Protein AF-A0A535JT61-F1 (afdb_monomer_lite)

Structure (mmCIF, N/CA/C/O backbone):
data_AF-A0A535JT61-F1
#
_entry.id   AF-A0A535JT61-F1
#
loop_
_atom_site.group_PDB
_atom_site.id
_atom_site.type_symbol
_atom_site.label_atom_id
_atom_site.label_alt_id
_atom_site.label_comp_id
_atom_site.label_asym_id
_atom_site.label_entity_id
_atom_site.label_seq_id
_atom_site.pdbx_PDB_ins_code
_atom_site.Cartn_x
_atom_site.Cartn_y
_atom_site.Cartn_z
_atom_site.occupancy
_atom_site.B_iso_or_equiv
_atom_site.auth_seq_id
_atom_site.auth_comp_id
_atom_site.auth_asym_id
_atom_site.auth_atom_id
_atom_site.pdbx_PDB_model_num
ATOM 1 N N . MET A 1 1 ? -24.486 -15.923 7.627 1.00 51.44 1 MET A N 1
ATOM 2 C CA . MET A 1 1 ? -24.149 -14.485 7.571 1.00 51.44 1 MET A CA 1
ATOM 3 C C . MET A 1 1 ? -23.192 -14.309 6.404 1.00 51.44 1 MET A C 1
ATOM 5 O O . MET A 1 1 ? -22.193 -15.017 6.417 1.00 51.44 1 MET A O 1
ATOM 9 N N . PRO A 1 2 ? -23.489 -13.501 5.371 1.00 51.03 2 PRO A N 1
ATOM 10 C CA . PRO A 1 2 ? -22.497 -13.232 4.339 1.00 51.03 2 PRO A CA 1
ATOM 11 C C . PRO A 1 2 ? -21.346 -12.477 5.006 1.00 51.03 2 PRO A C 1
ATOM 13 O O . PRO A 1 2 ? -21.531 -11.380 5.530 1.00 51.03 2 PRO A O 1
ATOM 16 N N . THR A 1 3 ? -20.181 -13.110 5.086 1.00 58.12 3 THR A N 1
ATOM 17 C CA . THR A 1 3 ? -18.944 -12.453 5.499 1.00 58.12 3 THR A CA 1
ATOM 18 C C . THR A 1 3 ? -18.716 -11.271 4.556 1.00 58.12 3 THR A C 1
ATOM 20 O O . THR A 1 3 ? -18.850 -11.451 3.342 1.00 58.12 3 THR A O 1
ATOM 23 N N . PRO A 1 4 ? -18.412 -10.060 5.061 1.00 62.12 4 PRO A N 1
ATOM 24 C CA . PRO A 1 4 ? -18.041 -8.959 4.183 1.00 62.12 4 PRO A CA 1
ATOM 25 C C . PRO A 1 4 ? -16.870 -9.442 3.330 1.00 62.12 4 PRO A C 1
ATOM 27 O O . PRO A 1 4 ? -15.878 -9.929 3.877 1.00 62.12 4 PRO A O 1
ATOM 30 N N . LYS A 1 5 ? -17.031 -9.400 2.002 1.00 67.44 5 LYS A N 1
ATOM 31 C CA . LYS A 1 5 ? -15.986 -9.808 1.063 1.00 67.44 5 LYS A CA 1
ATOM 32 C C . LYS A 1 5 ? -14.769 -8.936 1.365 1.00 67.44 5 LYS A C 1
ATOM 34 O O . LYS A 1 5 ? -14.804 -7.735 1.115 1.00 67.44 5 LYS A O 1
ATOM 39 N N . ARG A 1 6 ? -13.750 -9.519 1.995 1.00 79.00 6 ARG A N 1
ATOM 40 C CA . ARG A 1 6 ? -12.506 -8.816 2.286 1.00 79.00 6 ARG A CA 1
ATOM 41 C C . ARG A 1 6 ? -11.723 -8.734 0.987 1.00 79.00 6 ARG A C 1
ATOM 43 O O . ARG A 1 6 ? -11.612 -9.732 0.283 1.00 79.00 6 ARG A O 1
ATOM 50 N N . LEU A 1 7 ? -11.278 -7.531 0.655 1.00 89.38 7 LEU A N 1
ATOM 51 C CA . LEU A 1 7 ? -10.689 -7.225 -0.645 1.00 89.38 7 LEU A CA 1
ATOM 52 C C . LEU A 1 7 ? -9.168 -7.219 -0.535 1.00 89.38 7 LEU A C 1
ATOM 54 O O . LEU A 1 7 ? -8.620 -6.700 0.442 1.00 89.38 7 LEU A O 1
ATOM 58 N N . ASN A 1 8 ? -8.497 -7.761 -1.540 1.00 91.88 8 ASN A N 1
ATOM 59 C CA . ASN A 1 8 ? -7.063 -7.592 -1.720 1.00 91.88 8 ASN A CA 1
ATOM 60 C C . ASN A 1 8 ? -6.822 -6.282 -2.468 1.00 91.88 8 ASN A C 1
ATOM 62 O O . ASN A 1 8 ? -7.272 -6.133 -3.601 1.00 91.88 8 ASN A O 1
ATOM 66 N N . VAL A 1 9 ? -6.137 -5.335 -1.832 1.00 92.75 9 VAL A N 1
ATOM 67 C CA . VAL A 1 9 ? -5.899 -3.994 -2.381 1.00 92.75 9 VAL A CA 1
ATOM 68 C C . VAL A 1 9 ? -4.428 -3.836 -2.734 1.00 92.75 9 VAL A C 1
ATOM 70 O O . VAL A 1 9 ? -3.567 -4.087 -1.885 1.00 92.75 9 VAL A O 1
ATOM 73 N N . ALA A 1 10 ? -4.123 -3.372 -3.941 1.00 93.50 10 ALA A N 1
ATOM 74 C CA . ALA A 1 10 ? -2.771 -3.005 -4.339 1.00 93.50 10 ALA A CA 1
ATOM 75 C C . ALA A 1 10 ? -2.614 -1.497 -4.527 1.00 93.50 10 ALA A C 1
ATOM 77 O O . ALA A 1 10 ? -3.374 -0.839 -5.229 1.00 93.50 10 ALA A O 1
ATOM 78 N N . VAL A 1 11 ? -1.566 -0.940 -3.924 1.00 93.56 11 VAL A N 1
ATOM 79 C CA . VAL A 1 11 ? -1.193 0.464 -4.099 1.00 93.56 11 VAL A CA 1
ATOM 80 C C . VAL A 1 11 ? 0.018 0.536 -5.013 1.00 93.56 11 VAL A C 1
ATOM 82 O O . VAL A 1 11 ? 1.139 0.232 -4.604 1.00 93.56 11 VAL A O 1
ATOM 85 N N . VAL A 1 12 ? -0.213 0.955 -6.256 1.00 92.62 12 VAL A N 1
ATOM 86 C CA . VAL A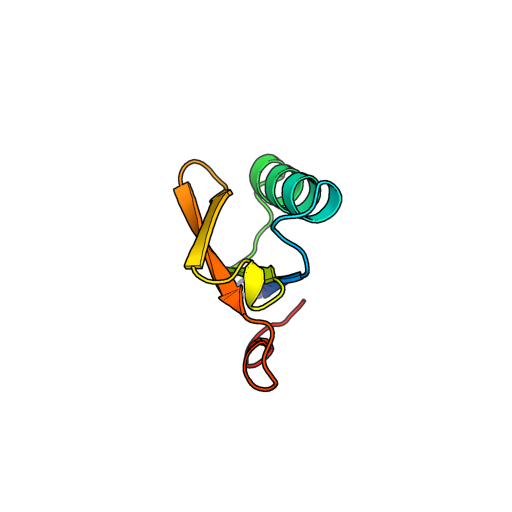 1 12 ? 0.843 1.214 -7.239 1.00 92.62 12 VAL A CA 1
ATOM 87 C C . VAL A 1 12 ? 1.487 2.572 -6.962 1.00 92.62 12 VAL A C 1
ATOM 89 O O . VAL A 1 12 ? 0.805 3.571 -6.751 1.00 92.62 12 VAL A O 1
ATOM 92 N N . GLY A 1 13 ? 2.818 2.619 -6.964 1.00 90.19 13 GLY A N 1
ATOM 93 C CA . GLY A 1 13 ? 3.567 3.820 -6.602 1.00 90.19 13 GLY A CA 1
ATOM 94 C C . GLY A 1 13 ? 3.630 4.047 -5.093 1.00 90.19 13 GLY A C 1
ATOM 95 O O . GLY A 1 13 ? 3.685 5.194 -4.653 1.00 90.19 13 GLY A O 1
ATOM 96 N N . ALA A 1 14 ? 3.650 2.972 -4.297 1.00 90.38 14 ALA A N 1
ATOM 97 C CA . ALA A 1 14 ? 3.702 3.032 -2.833 1.00 90.38 14 ALA A CA 1
ATOM 98 C C . ALA A 1 14 ? 4.908 3.816 -2.266 1.00 90.38 14 ALA A C 1
ATOM 100 O O . ALA A 1 14 ? 4.866 4.257 -1.121 1.00 90.38 14 ALA A O 1
ATOM 101 N N . THR A 1 15 ? 5.973 4.019 -3.051 1.00 89.94 15 THR A N 1
ATOM 102 C CA . THR A 1 15 ? 7.119 4.873 -2.686 1.00 89.94 15 THR A CA 1
ATOM 103 C C . THR A 1 15 ? 6.904 6.364 -2.920 1.00 89.94 15 THR A C 1
ATOM 105 O O . THR A 1 15 ? 7.643 7.173 -2.362 1.00 89.94 15 THR A O 1
ATOM 108 N N . GLY A 1 16 ? 5.938 6.747 -3.753 1.00 89.94 16 GLY A N 1
ATOM 109 C CA . GLY A 1 16 ? 5.632 8.144 -4.036 1.00 89.94 16 GLY A CA 1
ATOM 110 C C . GLY A 1 16 ? 4.792 8.785 -2.933 1.00 89.94 16 GLY A C 1
ATOM 111 O O . GLY A 1 16 ? 4.125 8.099 -2.161 1.00 89.94 16 GLY A O 1
ATOM 112 N N . MET A 1 17 ? 4.758 10.121 -2.909 1.00 91.19 17 MET A N 1
ATOM 113 C CA . MET A 1 17 ? 3.980 10.885 -1.921 1.00 91.19 17 MET A CA 1
ATOM 114 C C . MET A 1 17 ? 2.499 10.483 -1.902 1.00 91.19 17 MET A C 1
ATOM 116 O O . MET A 1 17 ? 1.916 10.305 -0.838 1.00 91.19 17 MET A O 1
ATOM 120 N N . VAL A 1 18 ? 1.901 10.289 -3.082 1.00 92.88 18 VAL A N 1
ATOM 121 C CA . VAL A 1 18 ? 0.489 9.898 -3.204 1.00 92.88 18 VAL A CA 1
ATOM 122 C C . VAL A 1 18 ? 0.259 8.478 -2.684 1.00 92.88 18 VAL A C 1
ATOM 124 O O . VAL A 1 18 ? -0.674 8.257 -1.920 1.00 92.88 18 VAL A O 1
ATOM 127 N N . GLY A 1 19 ? 1.117 7.518 -3.047 1.00 92.25 19 GLY A N 1
ATOM 128 C CA . GLY A 1 19 ? 0.979 6.128 -2.604 1.00 92.25 19 GLY A CA 1
ATOM 129 C C . GLY A 1 19 ? 1.122 5.980 -1.089 1.00 92.25 19 GLY A C 1
ATOM 130 O O . GLY A 1 19 ? 0.344 5.256 -0.468 1.00 92.25 19 GLY A O 1
ATOM 131 N N . GLN A 1 20 ? 2.052 6.720 -0.477 1.00 92.44 20 GLN A N 1
ATOM 132 C CA . GLN A 1 20 ? 2.197 6.751 0.979 1.00 92.44 20 GLN A CA 1
ATOM 133 C C . GLN A 1 20 ? 0.967 7.343 1.674 1.00 92.44 20 GLN A C 1
ATOM 135 O O . GLN A 1 20 ? 0.507 6.779 2.667 1.00 92.44 20 GLN A O 1
ATOM 140 N N . GLU A 1 21 ? 0.395 8.426 1.141 1.00 94.50 21 GLU A N 1
ATOM 141 C CA . GLU A 1 21 ? -0.814 9.018 1.722 1.00 94.50 21 GLU A CA 1
ATOM 142 C C . GLU A 1 21 ? -2.023 8.081 1.582 1.00 94.50 21 GLU A C 1
ATOM 144 O O . GLU A 1 21 ? -2.793 7.927 2.527 1.00 94.50 21 GLU A O 1
ATOM 149 N N . ILE A 1 22 ? -2.154 7.368 0.457 1.00 93.31 22 ILE A N 1
ATOM 150 C CA . ILE A 1 22 ? -3.190 6.338 0.284 1.00 93.31 22 ILE A CA 1
ATOM 151 C C . ILE A 1 22 ? -3.046 5.243 1.348 1.00 93.31 22 ILE A C 1
ATOM 153 O O . ILE A 1 22 ? -4.021 4.917 2.025 1.00 93.31 22 ILE A O 1
ATOM 157 N N . LEU A 1 23 ? -1.841 4.696 1.537 1.00 93.00 23 LEU A N 1
ATOM 158 C CA . LEU A 1 23 ? -1.577 3.664 2.548 1.00 93.00 23 LEU A CA 1
ATOM 159 C C . LEU A 1 23 ? -1.902 4.150 3.963 1.00 93.00 23 LEU A C 1
ATOM 161 O O . LEU A 1 23 ? -2.486 3.410 4.760 1.00 93.00 23 LEU A O 1
ATOM 165 N N . LYS A 1 24 ? -1.563 5.403 4.266 1.00 92.69 24 LYS A N 1
AT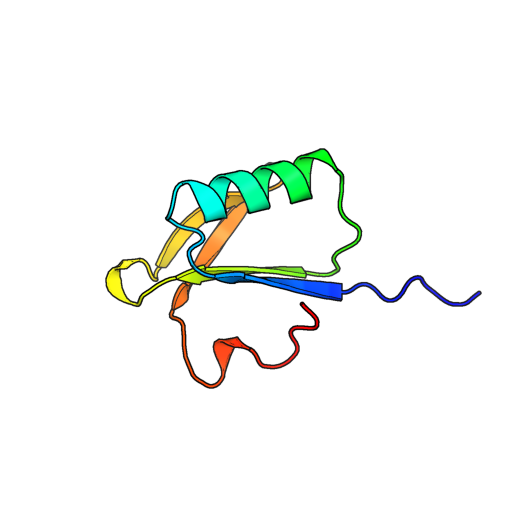OM 166 C CA . LYS A 1 24 ? -1.874 6.037 5.544 1.00 92.69 24 LYS A CA 1
ATOM 167 C C . LYS A 1 24 ? -3.382 6.178 5.749 1.00 92.69 24 LYS A C 1
ATOM 169 O O . LYS A 1 24 ? -3.884 5.729 6.774 1.00 92.69 24 LYS A O 1
ATOM 174 N N . VAL A 1 25 ? -4.117 6.701 4.766 1.00 93.38 25 VAL A N 1
ATOM 175 C CA . VAL A 1 25 ? -5.583 6.844 4.837 1.00 93.38 25 VAL A CA 1
ATOM 176 C C . VAL A 1 25 ? -6.275 5.483 4.959 1.00 93.38 25 VAL A C 1
ATOM 178 O O . VAL A 1 25 ? -7.228 5.352 5.729 1.00 93.38 25 VAL A O 1
ATOM 181 N N . LEU A 1 26 ? -5.799 4.456 4.245 1.00 92.00 26 LEU A N 1
ATOM 182 C CA . LEU A 1 26 ? -6.309 3.084 4.366 1.00 92.00 26 LEU A CA 1
ATOM 183 C C . LEU A 1 26 ? -6.143 2.546 5.794 1.00 92.00 26 LEU A C 1
ATOM 185 O O . LEU A 1 26 ? -7.087 1.974 6.348 1.00 92.00 26 LEU A O 1
ATOM 189 N N . ALA A 1 27 ? -4.974 2.772 6.400 1.00 91.44 27 ALA A N 1
ATOM 190 C CA . ALA A 1 27 ? -4.697 2.372 7.775 1.00 91.44 27 ALA A CA 1
ATOM 191 C C . ALA A 1 27 ? -5.539 3.168 8.791 1.00 91.44 27 ALA A C 1
ATOM 193 O O . ALA A 1 27 ? -6.179 2.573 9.658 1.00 91.44 27 ALA A O 1
ATOM 194 N N . GLU A 1 28 ? -5.604 4.496 8.661 1.00 93.06 28 GLU A N 1
ATOM 195 C CA . GLU A 1 28 ? -6.379 5.378 9.547 1.00 93.06 28 GLU A CA 1
ATOM 196 C C . GLU A 1 28 ? -7.874 5.053 9.525 1.00 93.06 28 GLU A C 1
ATOM 198 O O . GLU A 1 28 ? -8.526 5.001 10.571 1.00 93.06 28 GLU A O 1
ATOM 203 N N . ARG A 1 29 ? -8.421 4.773 8.337 1.00 91.88 29 ARG A N 1
ATOM 204 C CA . ARG A 1 29 ? -9.830 4.395 8.168 1.00 91.88 29 ARG A CA 1
ATOM 205 C C . ARG A 1 29 ? -10.121 2.949 8.554 1.00 91.88 29 ARG A C 1
ATOM 207 O O . ARG A 1 29 ? -11.285 2.556 8.496 1.00 91.88 29 ARG A O 1
ATOM 214 N N . LYS A 1 30 ? -9.101 2.165 8.925 1.00 86.50 30 LYS A N 1
ATOM 215 C CA . LYS A 1 30 ? -9.207 0.717 9.163 1.00 86.50 30 LYS A CA 1
ATOM 216 C C . LYS A 1 30 ? -9.969 0.039 8.027 1.00 86.50 30 LYS A C 1
ATOM 218 O O . LYS A 1 30 ? -10.936 -0.690 8.261 1.00 86.50 30 LYS A O 1
ATOM 223 N N . PHE A 1 31 ? -9.578 0.362 6.794 1.00 86.56 31 PHE A N 1
ATOM 224 C CA . PHE A 1 31 ? -10.265 -0.130 5.610 1.00 86.56 31 PHE A CA 1
ATOM 225 C C . PHE A 1 31 ? -10.338 -1.668 5.657 1.00 86.56 31 PHE A C 1
ATOM 227 O O . PHE A 1 31 ? -9.325 -2.301 5.965 1.00 86.56 31 PHE A O 1
ATOM 234 N N . PRO A 1 32 ? -11.505 -2.285 5.385 1.00 86.94 32 PRO A N 1
ATOM 235 C CA . PRO A 1 32 ? -11.710 -3.727 5.526 1.00 86.94 32 PRO A CA 1
ATOM 236 C C . PRO A 1 32 ? -11.080 -4.527 4.367 1.00 86.94 32 PRO A C 1
ATOM 238 O O . PRO A 1 32 ? -11.744 -5.341 3.724 1.00 86.94 32 PRO A O 1
ATOM 241 N N . ALA A 1 33 ? -9.796 -4.291 4.090 1.00 88.62 33 ALA A N 1
ATOM 242 C CA . ALA A 1 33 ? -8.993 -5.110 3.191 1.00 88.62 33 ALA A CA 1
ATOM 243 C C . ALA A 1 33 ? -8.545 -6.391 3.903 1.00 88.62 33 ALA A C 1
ATOM 245 O O . ALA A 1 33 ? -8.210 -6.363 5.089 1.00 88.62 33 ALA A O 1
ATOM 246 N N . ASP A 1 34 ? -8.510 -7.505 3.173 1.00 89.38 34 ASP A N 1
ATOM 247 C CA . ASP A 1 34 ? -7.873 -8.731 3.669 1.00 89.38 34 ASP A CA 1
ATOM 248 C C . ASP A 1 34 ? -6.353 -8.588 3.630 1.00 89.38 34 ASP A C 1
ATOM 250 O O . ASP A 1 34 ? -5.648 -8.918 4.584 1.00 89.38 34 ASP A O 1
ATOM 254 N N . LYS A 1 35 ? -5.856 -8.028 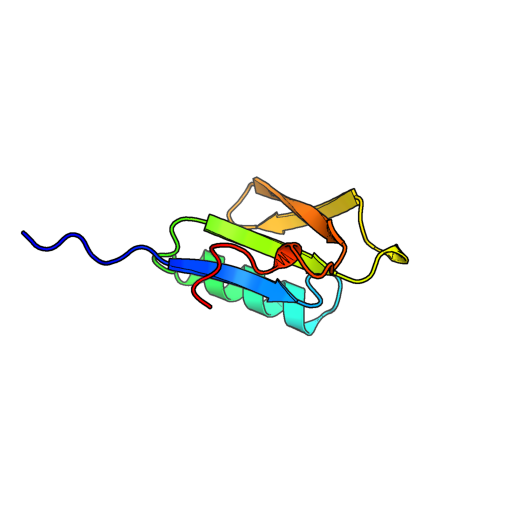2.522 1.00 89.31 35 LYS A N 1
ATOM 255 C CA . LYS A 1 35 ? -4.438 -7.811 2.270 1.00 89.31 35 LYS A CA 1
ATOM 256 C C . LYS A 1 35 ? -4.226 -6.477 1.569 1.00 89.31 35 LYS A C 1
ATOM 258 O O . LYS A 1 35 ? -4.976 -6.121 0.665 1.00 89.31 35 LYS A O 1
ATOM 263 N N . VAL A 1 36 ? -3.173 -5.769 1.968 1.00 91.62 36 VAL A N 1
ATOM 264 C CA . VAL A 1 36 ? -2.686 -4.575 1.270 1.00 91.62 36 VAL A CA 1
ATOM 265 C C . VAL A 1 36 ? -1.300 -4.864 0.715 1.00 91.62 36 VAL A C 1
ATOM 267 O O . VAL A 1 36 ? -0.420 -5.329 1.440 1.00 91.62 36 VAL A O 1
ATOM 270 N N . ILE A 1 37 ? -1.125 -4.627 -0.580 1.00 92.94 37 ILE A N 1
ATOM 271 C CA . ILE A 1 37 ? 0.095 -4.918 -1.330 1.00 92.94 37 ILE A CA 1
ATOM 272 C C . ILE A 1 37 ? 0.674 -3.591 -1.819 1.00 92.94 37 ILE A C 1
ATOM 274 O O . ILE A 1 37 ? -0.010 -2.799 -2.459 1.00 92.94 37 ILE A O 1
ATOM 278 N N . ALA A 1 38 ? 1.942 -3.337 -1.509 1.00 94.25 38 ALA A N 1
ATOM 279 C CA . ALA A 1 38 ? 2.663 -2.169 -1.995 1.00 94.25 38 ALA A CA 1
ATOM 280 C C . ALA A 1 38 ? 3.407 -2.535 -3.286 1.00 94.25 38 ALA A C 1
ATOM 282 O O . ALA A 1 38 ? 4.302 -3.381 -3.259 1.00 94.25 38 ALA A O 1
ATOM 283 N N . LEU A 1 39 ? 3.054 -1.895 -4.402 1.00 93.31 39 LEU A N 1
ATOM 284 C CA . LEU A 1 39 ? 3.697 -2.085 -5.702 1.00 93.31 39 LEU A CA 1
ATOM 285 C C . LEU A 1 39 ? 4.446 -0.813 -6.109 1.00 93.31 39 LEU A C 1
ATOM 287 O O . LEU A 1 39 ? 3.944 0.301 -5.946 1.00 93.31 39 LEU A O 1
ATOM 291 N N . ALA A 1 40 ? 5.645 -0.950 -6.663 1.00 92.00 40 ALA A N 1
ATOM 292 C CA . ALA A 1 40 ? 6.376 0.168 -7.259 1.00 92.00 40 ALA A CA 1
ATOM 293 C C . ALA A 1 40 ? 7.280 -0.303 -8.406 1.00 92.00 40 ALA A C 1
ATOM 295 O O . ALA A 1 40 ? 7.375 -1.491 -8.700 1.00 92.00 40 ALA A O 1
ATOM 296 N N . SER A 1 41 ? 7.959 0.638 -9.066 1.00 88.31 41 SER A N 1
ATOM 297 C CA . SER A 1 41 ? 8.962 0.305 -10.085 1.00 88.31 41 SER A CA 1
ATOM 298 C C . SER A 1 41 ? 10.063 -0.593 -9.514 1.00 88.31 41 SER A C 1
ATOM 300 O O . SER A 1 41 ? 10.382 -0.476 -8.331 1.00 88.31 41 SER A O 1
ATOM 302 N N . GLU A 1 42 ? 10.728 -1.384 -10.358 1.00 86.25 42 GLU A N 1
ATOM 303 C CA . GLU A 1 42 ? 11.851 -2.252 -9.959 1.00 86.25 42 GLU A CA 1
ATOM 304 C C . GLU A 1 42 ? 12.943 -1.521 -9.166 1.00 86.25 42 GLU A C 1
ATOM 306 O O . GLU A 1 42 ? 13.496 -2.069 -8.221 1.00 86.25 42 GLU A O 1
ATOM 311 N N . ARG A 1 43 ? 13.196 -0.241 -9.474 1.00 86.31 43 ARG A N 1
ATOM 312 C CA . ARG A 1 43 ? 14.165 0.606 -8.748 1.00 86.31 43 ARG A CA 1
ATOM 313 C C . ARG A 1 43 ? 13.845 0.765 -7.260 1.00 86.31 43 ARG A C 1
ATOM 315 O O . ARG A 1 43 ? 14.719 1.102 -6.471 1.00 86.31 43 ARG A O 1
ATOM 322 N N . SER A 1 44 ? 12.579 0.594 -6.901 1.00 85.81 44 SER A N 1
ATOM 323 C CA . SER A 1 44 ? 12.049 0.707 -5.545 1.00 85.81 44 SER A CA 1
ATOM 324 C C . SER A 1 44 ? 11.675 -0.648 -4.941 1.00 85.81 44 SER A C 1
ATOM 326 O O . SER A 1 44 ? 11.253 -0.694 -3.785 1.00 85.81 44 SER A O 1
ATOM 328 N N . ALA A 1 45 ? 11.795 -1.737 -5.702 1.00 84.69 45 ALA A N 1
ATOM 329 C CA . ALA A 1 45 ? 11.491 -3.074 -5.223 1.00 84.69 45 ALA A CA 1
ATOM 330 C C . ALA A 1 45 ? 12.452 -3.471 -4.093 1.00 84.69 45 ALA A C 1
ATOM 332 O O . ALA A 1 45 ? 13.647 -3.184 -4.143 1.00 84.69 45 ALA A O 1
ATOM 333 N N . GLY A 1 46 ? 11.918 -4.112 -3.053 1.00 86.00 46 GLY A N 1
ATOM 334 C CA . GLY A 1 46 ? 12.686 -4.517 -1.872 1.00 86.00 46 GLY A CA 1
ATOM 335 C C . GLY A 1 46 ? 12.790 -3.457 -0.773 1.00 86.00 46 GLY A C 1
ATOM 336 O O . GLY A 1 46 ? 13.151 -3.799 0.351 1.00 86.00 46 GLY A O 1
ATOM 337 N N . LEU A 1 47 ? 12.414 -2.203 -1.042 1.00 90.75 47 LEU A N 1
ATOM 338 C CA . LEU A 1 47 ? 12.213 -1.211 0.013 1.00 90.75 47 LEU A CA 1
ATOM 339 C C . LEU A 1 47 ? 10.971 -1.554 0.845 1.00 90.75 47 LEU A C 1
ATOM 341 O O . LEU A 1 47 ? 10.096 -2.307 0.419 1.00 90.75 47 LEU A O 1
ATOM 345 N N . THR A 1 48 ? 10.869 -0.963 2.030 1.00 92.25 48 THR A N 1
ATOM 346 C CA . THR A 1 48 ? 9.706 -1.111 2.907 1.00 92.25 48 THR A CA 1
ATOM 347 C C . THR A 1 48 ? 9.025 0.225 3.148 1.00 92.25 48 THR A C 1
ATOM 349 O O . THR A 1 48 ? 9.699 1.237 3.339 1.00 92.25 48 THR A O 1
ATOM 352 N N . VAL A 1 49 ? 7.696 0.221 3.213 1.00 91.50 49 VAL A N 1
ATOM 353 C CA . VAL A 1 49 ? 6.883 1.387 3.581 1.00 91.50 49 VAL A CA 1
ATOM 354 C C . VAL A 1 49 ? 6.074 1.107 4.843 1.00 91.50 49 VAL A C 1
ATOM 356 O O . VAL A 1 49 ? 5.608 -0.017 5.034 1.00 91.50 49 VAL A O 1
ATOM 359 N N . PRO A 1 50 ? 5.906 2.096 5.734 1.00 90.69 50 PRO A N 1
ATOM 360 C CA . PRO A 1 50 ? 5.101 1.920 6.932 1.00 90.69 50 PRO A CA 1
ATOM 361 C C . PRO A 1 50 ? 3.616 1.780 6.569 1.00 90.69 50 PRO A C 1
ATOM 363 O O . PRO A 1 50 ? 3.086 2.548 5.769 1.00 90.69 50 PRO A O 1
ATOM 366 N N . TYR A 1 51 ? 2.934 0.820 7.186 1.00 92.19 51 TYR A N 1
ATOM 367 C CA . TYR A 1 51 ? 1.497 0.608 7.035 1.00 92.19 51 TYR A CA 1
ATOM 368 C C . TYR A 1 51 ? 0.911 -0.037 8.292 1.00 92.19 51 TYR A C 1
ATOM 370 O O . TYR A 1 51 ? 1.370 -1.092 8.727 1.00 92.19 51 TYR A O 1
ATOM 378 N N . ASN A 1 52 ? -0.117 0.590 8.872 1.00 88.31 52 ASN A N 1
ATOM 379 C CA . ASN A 1 52 ? -0.866 0.078 10.028 1.00 88.31 52 ASN A CA 1
ATOM 380 C C . ASN A 1 52 ? 0.023 -0.403 11.203 1.00 88.31 52 ASN A C 1
ATOM 382 O O . ASN A 1 52 ? -0.179 -1.481 11.758 1.00 88.31 52 ASN A O 1
ATOM 386 N N . GLY A 1 53 ? 1.063 0.370 11.542 1.00 86.81 53 GLY A N 1
ATOM 387 C CA . GLY A 1 53 ? 2.019 0.028 12.608 1.00 86.81 53 GLY A CA 1
ATOM 388 C C . GLY A 1 53 ? 3.013 -1.090 12.261 1.00 86.81 53 GLY A C 1
ATOM 389 O O . GLY A 1 53 ? 3.810 -1.476 13.109 1.00 86.81 53 GLY A O 1
ATOM 390 N N . SER A 1 54 ? 2.985 -1.594 11.026 1.00 89.62 54 SER A N 1
ATOM 391 C CA . SER A 1 54 ? 3.913 -2.587 10.474 1.00 89.62 54 SER A CA 1
ATOM 392 C C . SER A 1 54 ? 4.673 -2.019 9.269 1.00 89.62 54 SER A C 1
ATOM 394 O O . SER A 1 54 ? 4.461 -0.874 8.865 1.00 89.62 54 SER A O 1
ATOM 396 N N . GLN A 1 55 ? 5.569 -2.814 8.683 1.00 91.56 55 GLN A N 1
ATOM 397 C CA . GLN A 1 55 ? 6.258 -2.488 7.434 1.00 91.56 55 GLN A CA 1
ATOM 398 C C . GLN A 1 55 ? 5.757 -3.398 6.309 1.00 91.56 55 GLN A C 1
ATOM 400 O O . GLN A 1 55 ? 5.767 -4.619 6.446 1.00 91.56 55 GLN A O 1
ATOM 405 N N . LEU A 1 56 ? 5.326 -2.804 5.196 1.00 92.38 56 LEU A N 1
ATOM 406 C CA . LEU A 1 56 ? 5.006 -3.512 3.960 1.00 92.38 56 LEU A CA 1
ATOM 407 C C . LEU A 1 56 ? 6.219 -3.507 3.038 1.00 92.38 56 LEU A C 1
ATOM 409 O O . LEU A 1 56 ? 6.773 -2.450 2.743 1.00 92.38 56 LEU A O 1
ATOM 413 N N . GLN A 1 57 ? 6.600 -4.686 2.554 1.00 93.38 57 GLN A N 1
ATOM 414 C CA . GLN A 1 57 ? 7.624 -4.819 1.526 1.00 93.38 57 GLN A CA 1
ATOM 415 C C . GLN 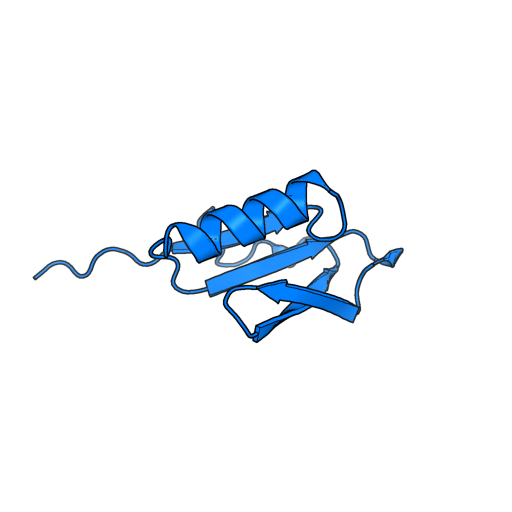A 1 57 ? 7.053 -4.423 0.164 1.00 93.38 57 GLN A C 1
ATOM 417 O O . GLN A 1 57 ? 5.984 -4.888 -0.238 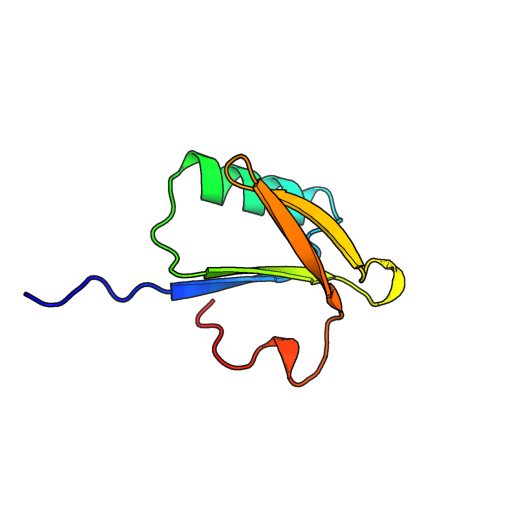1.00 93.38 57 GLN A O 1
ATOM 422 N N . ILE A 1 58 ? 7.788 -3.574 -0.542 1.00 93.56 58 ILE A N 1
ATOM 423 C CA . ILE A 1 58 ? 7.451 -3.131 -1.886 1.00 93.56 58 ILE A CA 1
ATOM 424 C C . ILE A 1 58 ? 7.847 -4.219 -2.872 1.00 93.56 58 ILE A C 1
ATOM 426 O O . ILE A 1 58 ? 9.011 -4.627 -2.938 1.00 93.56 58 ILE A O 1
ATOM 430 N N . GLN A 1 59 ? 6.871 -4.654 -3.656 1.00 91.81 59 GLN A N 1
ATOM 431 C CA . GLN A 1 59 ? 7.072 -5.594 -4.747 1.00 91.81 59 GLN A CA 1
ATOM 432 C C . GLN A 1 59 ? 7.205 -4.833 -6.075 1.00 91.81 59 GLN A C 1
ATOM 434 O O . GLN A 1 59 ? 6.603 -3.763 -6.240 1.00 91.81 59 GLN A O 1
ATOM 439 N N . PRO A 1 60 ? 8.019 -5.342 -7.015 1.00 92.25 60 PRO A N 1
ATOM 440 C CA . PRO A 1 60 ? 8.085 -4.777 -8.351 1.00 92.25 60 PRO A CA 1
ATOM 441 C C . PRO A 1 60 ? 6.735 -4.951 -9.054 1.00 92.25 60 PRO A C 1
ATOM 443 O O . PRO A 1 60 ? 6.038 -5.943 -8.852 1.00 92.25 60 PRO A O 1
ATOM 446 N N . ILE A 1 61 ? 6.376 -3.991 -9.900 1.00 90.12 61 ILE A N 1
ATOM 447 C CA . ILE A 1 61 ? 5.262 -4.151 -10.837 1.00 90.12 61 ILE A CA 1
ATOM 448 C C . ILE A 1 61 ? 5.689 -5.179 -11.893 1.00 90.12 61 ILE A C 1
ATOM 450 O O . ILE A 1 61 ? 6.650 -4.945 -12.623 1.00 90.12 61 ILE A O 1
ATOM 454 N N . SER A 1 62 ? 4.974 -6.297 -11.963 1.00 87.38 62 SER A N 1
ATOM 455 C CA . SER A 1 62 ? 5.111 -7.342 -12.982 1.00 87.38 62 SER A CA 1
ATOM 456 C C . SER A 1 62 ? 3.730 -7.757 -13.492 1.00 87.38 62 SER A C 1
ATOM 458 O O . SER A 1 62 ? 2.716 -7.387 -12.896 1.00 87.38 62 SER A O 1
ATOM 460 N N . ASP A 1 63 ? 3.675 -8.538 -14.571 1.00 84.06 63 ASP A N 1
ATOM 461 C CA . ASP A 1 63 ? 2.408 -9.043 -15.119 1.00 84.06 63 ASP A CA 1
ATOM 462 C C . ASP A 1 63 ? 1.617 -9.860 -14.082 1.00 84.06 63 ASP A C 1
ATOM 464 O O . ASP A 1 63 ? 0.397 -9.745 -13.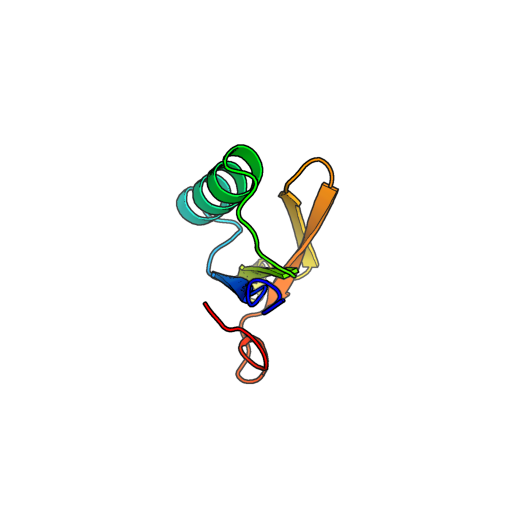980 1.00 84.06 63 ASP A O 1
ATOM 468 N N . ASP A 1 64 ? 2.324 -10.606 -13.230 1.00 85.81 64 ASP A N 1
ATOM 469 C CA . ASP A 1 64 ? 1.731 -11.403 -12.154 1.00 85.81 64 ASP A CA 1
ATOM 470 C C . ASP A 1 64 ? 1.411 -10.603 -10.885 1.00 85.81 64 ASP A C 1
ATOM 472 O O . ASP A 1 64 ? 0.730 -11.111 -9.991 1.00 85.81 64 ASP A O 1
ATOM 476 N N . ALA A 1 65 ? 1.884 -9.357 -10.775 1.00 84.88 65 ALA A N 1
ATOM 477 C CA . ALA A 1 65 ? 1.742 -8.559 -9.556 1.00 84.88 65 ALA A CA 1
ATOM 478 C C . ALA A 1 65 ? 0.285 -8.214 -9.227 1.00 84.88 65 ALA A C 1
ATOM 480 O O . ALA A 1 65 ? 0.004 -7.845 -8.090 1.00 84.88 65 ALA A O 1
ATOM 481 N N . PHE A 1 66 ? -0.624 -8.345 -10.198 1.00 86.88 66 PHE A N 1
ATOM 482 C CA . PHE A 1 66 ? -2.058 -8.087 -10.058 1.00 86.88 66 PHE A CA 1
ATOM 483 C C . PHE A 1 66 ? -2.883 -9.357 -9.789 1.00 86.88 66 PHE A C 1
ATOM 485 O O . PHE A 1 66 ? -4.095 -9.280 -9.576 1.00 86.88 66 PHE A O 1
ATOM 492 N N . ASN A 1 67 ? -2.252 -10.535 -9.767 1.00 88.31 67 ASN A N 1
ATOM 493 C CA . ASN A 1 67 ? -2.958 -11.797 -9.568 1.00 88.31 67 ASN A CA 1
ATOM 494 C C . ASN A 1 67 ? -3.593 -11.864 -8.172 1.00 88.31 67 ASN A C 1
ATOM 496 O O . ASN A 1 67 ? -2.915 -11.811 -7.145 1.00 88.31 67 ASN A O 1
ATOM 500 N N . GLY A 1 68 ? -4.919 -12.022 -8.140 1.00 84.44 68 GLY A N 1
ATOM 501 C CA . GLY A 1 68 ? -5.685 -12.112 -6.897 1.00 84.44 68 GLY A CA 1
ATOM 502 C C . GLY A 1 68 ? -5.899 -10.777 -6.180 1.00 84.44 68 GLY A C 1
ATOM 503 O O . GLY A 1 68 ? -6.323 -10.798 -5.026 1.00 84.44 68 GLY A O 1
ATOM 504 N N . ILE A 1 69 ? -5.622 -9.641 -6.828 1.00 90.44 69 ILE A N 1
ATOM 505 C CA . ILE A 1 69 ? -6.019 -8.311 -6.353 1.00 90.44 69 ILE A CA 1
ATOM 506 C C . ILE A 1 69 ? -7.449 -8.008 -6.800 1.00 90.44 69 ILE A C 1
ATOM 508 O O . ILE A 1 69 ? -7.825 -8.261 -7.943 1.00 90.44 69 ILE A O 1
ATOM 512 N N . ASP A 1 70 ? -8.250 -7.481 -5.877 1.00 89.00 70 ASP A N 1
ATOM 513 C CA . ASP A 1 70 ? -9.617 -7.040 -6.146 1.00 89.00 70 ASP A CA 1
ATOM 514 C C . ASP A 1 70 ? -9.685 -5.543 -6.502 1.00 89.00 70 ASP A C 1
ATOM 516 O O . ASP A 1 70 ? -10.606 -5.144 -7.218 1.00 89.00 70 ASP A O 1
ATOM 520 N N . ILE A 1 71 ? -8.763 -4.720 -5.971 1.00 85.81 71 ILE A N 1
ATOM 521 C CA . ILE A 1 71 ? -8.690 -3.255 -6.162 1.00 85.81 71 ILE A CA 1
ATOM 522 C C . ILE A 1 71 ? -7.251 -2.802 -6.388 1.00 85.81 71 ILE A C 1
ATOM 524 O O . ILE A 1 71 ? -6.400 -3.118 -5.526 1.00 85.81 71 ILE A O 1
#

pLDDT: mean 87.75, std 8.88, range [51.03, 94.5]

Radius of gyration: 12.21 Å; chains: 1; bounding box: 38×25×28 Å

Secondary structure (DSSP, 8-state):
-----PEEEEEETTTSHHHHHHHHHHHHTT--EEEEEEEE-GGGTT-EEEETTEEEEEEEP-GGGGTT---

Sequence (71 aa):
MPTPKRLNVAVVGATGMVGQEILKVLAERKFPADKVIALASERSAGLTVPYNGSQLQIQPISDDAFNGIDI

Foldseek 3Di:
DPDDPAFEEEQEPCVDPVNLVVQVVCLVVVPRHPHYAYEYAPVQAQDWHDHNNDTHGYHYDDPCSCPRGPD